Protein AF-A0A255RLY0-F1 (afdb_monomer)

pLDDT: mean 82.73, std 8.96, range [38.09, 92.12]

Structure (mmCIF, N/CA/C/O backbone):
data_AF-A0A255RLY0-F1
#
_entry.id   AF-A0A255RLY0-F1
#
loop_
_atom_site.group_PDB
_atom_site.id
_atom_site.type_symbol
_atom_site.label_atom_id
_atom_site.label_alt_id
_atom_site.label_comp_id
_atom_site.label_asym_id
_atom_site.label_entity_id
_atom_site.label_seq_id
_atom_site.pdbx_PDB_ins_code
_atom_site.Cartn_x
_atom_site.Cartn_y
_atom_site.Cartn_z
_atom_site.occupancy
_atom_site.B_iso_or_equiv
_atom_site.auth_seq_id
_atom_site.auth_comp_id
_atom_site.auth_asym_id
_atom_site.auth_atom_id
_atom_site.pdbx_PDB_model_num
ATOM 1 N N . MET A 1 1 ? 4.780 5.230 2.137 1.00 77.75 1 MET A N 1
ATOM 2 C CA . MET A 1 1 ? 4.143 5.038 3.464 1.00 77.75 1 MET A CA 1
ATOM 3 C C . MET A 1 1 ? 2.623 5.117 3.423 1.00 77.75 1 MET A C 1
ATOM 5 O O . MET A 1 1 ? 2.019 4.129 3.807 1.00 77.75 1 MET A O 1
ATOM 9 N N . LYS A 1 2 ? 1.991 6.192 2.917 1.00 84.69 2 LYS A N 1
ATOM 10 C CA . LYS A 1 2 ? 0.517 6.252 2.766 1.00 84.69 2 LYS A CA 1
ATOM 11 C C . LYS A 1 2 ? -0.066 5.032 2.031 1.00 84.69 2 LYS A C 1
ATOM 13 O O . LYS A 1 2 ? -0.991 4.405 2.527 1.00 84.69 2 LYS A O 1
ATOM 18 N N . PHE A 1 3 ? 0.576 4.614 0.937 1.00 84.19 3 PHE A N 1
ATOM 19 C CA . PHE A 1 3 ? 0.234 3.391 0.200 1.00 84.19 3 PHE A CA 1
ATOM 20 C C . PHE A 1 3 ? 0.293 2.103 1.048 1.00 84.19 3 PHE A C 1
ATOM 22 O O . PHE A 1 3 ? -0.559 1.235 0.896 1.00 84.19 3 PHE A O 1
ATOM 29 N N . LEU A 1 4 ? 1.250 1.978 1.978 1.00 83.88 4 LEU A N 1
ATOM 30 C CA . LEU A 1 4 ? 1.356 0.816 2.878 1.00 83.88 4 LEU A CA 1
ATOM 31 C C . LEU A 1 4 ? 0.260 0.802 3.938 1.00 83.88 4 LEU A C 1
ATOM 33 O O . LEU A 1 4 ? -0.279 -0.253 4.254 1.00 83.88 4 LEU A O 1
ATOM 37 N N . VAL A 1 5 ? -0.078 1.977 4.469 1.00 83.44 5 VAL A N 1
ATOM 38 C CA . VAL A 1 5 ? -1.212 2.119 5.382 1.00 83.44 5 VAL A CA 1
ATOM 39 C C . VAL A 1 5 ? -2.495 1.754 4.646 1.00 83.44 5 VAL A C 1
ATOM 41 O O . VAL A 1 5 ? -3.228 0.891 5.099 1.00 83.44 5 VAL A O 1
ATOM 44 N N . TRP A 1 6 ? -2.742 2.318 3.468 1.00 85.75 6 TRP A N 1
ATOM 45 C CA . TRP A 1 6 ? -3.936 1.980 2.700 1.00 85.75 6 TRP A CA 1
ATOM 46 C C . TRP A 1 6 ? -4.018 0.480 2.363 1.00 85.75 6 TRP A C 1
ATOM 48 O O . TRP A 1 6 ? -4.992 -0.175 2.723 1.00 85.75 6 TRP A O 1
ATOM 58 N N . SER A 1 7 ? -2.974 -0.099 1.763 1.00 81.38 7 SER A N 1
ATOM 59 C CA . SER A 1 7 ? -2.986 -1.508 1.335 1.00 81.38 7 SER A CA 1
ATOM 60 C C . SER A 1 7 ? -3.120 -2.466 2.516 1.00 81.38 7 SER A C 1
ATOM 62 O O . SER A 1 7 ? -4.047 -3.273 2.558 1.00 81.38 7 SER A O 1
ATOM 64 N N . TYR A 1 8 ? -2.243 -2.352 3.511 1.00 81.12 8 TYR A N 1
ATOM 65 C CA . TYR A 1 8 ? -2.160 -3.342 4.575 1.00 81.12 8 TYR A CA 1
ATOM 66 C C . TYR A 1 8 ? -3.077 -3.027 5.761 1.00 81.12 8 TYR A C 1
ATOM 68 O O . TYR A 1 8 ? -3.720 -3.921 6.298 1.00 81.12 8 TYR A O 1
ATOM 76 N N . TYR A 1 9 ? -3.173 -1.765 6.188 1.00 78.50 9 TYR A N 1
ATOM 77 C CA . TYR A 1 9 ? -3.979 -1.406 7.361 1.00 78.50 9 TYR A CA 1
ATOM 78 C C . TYR A 1 9 ? -5.487 -1.500 7.062 1.00 78.50 9 TYR A C 1
ATOM 80 O O . TYR A 1 9 ? -6.238 -2.019 7.892 1.00 78.50 9 TYR A O 1
ATOM 88 N N . TYR A 1 10 ? -5.934 -1.059 5.878 1.00 77.19 10 TYR A N 1
ATOM 89 C CA . TYR A 1 10 ? -7.360 -1.039 5.514 1.00 77.19 10 TYR A CA 1
ATOM 90 C C . TYR A 1 10 ? -7.816 -2.245 4.698 1.00 77.19 10 TYR A C 1
ATOM 92 O O . TYR A 1 10 ? -8.908 -2.755 4.941 1.00 77.19 10 TYR A O 1
ATOM 100 N N . HIS A 1 11 ? -6.999 -2.711 3.753 1.00 77.62 11 HIS A N 1
ATOM 101 C CA . HIS A 1 11 ? -7.398 -3.783 2.837 1.00 77.62 11 HIS A CA 1
ATOM 102 C C . HIS A 1 11 ? -6.766 -5.143 3.162 1.00 77.62 11 HIS A C 1
ATOM 104 O O . HIS A 1 11 ? -7.084 -6.126 2.492 1.00 77.62 11 HIS A O 1
ATOM 110 N N . ASP A 1 12 ? -5.908 -5.205 4.192 1.00 78.88 12 ASP A N 1
ATOM 111 C CA . ASP A 1 12 ? -5.125 -6.388 4.575 1.00 78.88 12 ASP A CA 1
ATOM 112 C C . ASP A 1 12 ? -4.378 -7.002 3.366 1.00 78.88 12 ASP A C 1
ATOM 114 O O . ASP A 1 12 ? -4.191 -8.215 3.262 1.00 78.88 12 ASP A O 1
ATOM 118 N N . LEU A 1 13 ? -3.950 -6.144 2.432 1.00 81.00 13 LEU A N 1
ATOM 119 C CA . LEU A 1 13 ? -3.193 -6.499 1.236 1.00 81.00 13 LEU A CA 1
ATOM 120 C C . LEU A 1 13 ? -1.713 -6.207 1.457 1.00 81.00 13 LEU A C 1
ATOM 122 O O . LEU A 1 13 ? -1.324 -5.079 1.763 1.00 81.00 13 LEU A O 1
ATOM 126 N N . LEU A 1 14 ? -0.879 -7.227 1.274 1.00 80.81 14 LEU A N 1
ATOM 127 C CA . LEU A 1 14 ? 0.565 -7.058 1.243 1.00 80.81 14 LEU A CA 1
ATOM 128 C C . LEU A 1 14 ? 0.986 -6.694 -0.188 1.00 80.81 14 LEU A C 1
ATOM 130 O O . LEU A 1 14 ? 0.670 -7.448 -1.108 1.00 80.81 14 LEU A O 1
ATOM 134 N N . PRO A 1 15 ? 1.703 -5.579 -0.410 1.00 80.38 15 PRO A N 1
ATOM 135 C CA . PRO A 1 15 ? 2.263 -5.299 -1.721 1.00 80.38 15 PRO A CA 1
ATOM 136 C C . PRO A 1 15 ? 3.316 -6.354 -2.058 1.00 80.38 15 PRO A C 1
ATOM 138 O O . PRO A 1 15 ? 4.332 -6.461 -1.373 1.00 80.38 15 PRO 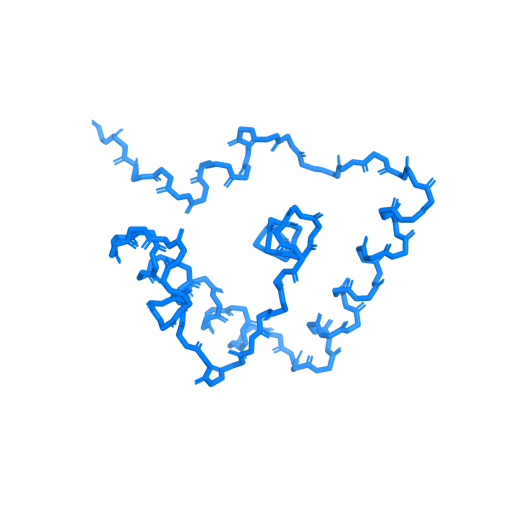A O 1
ATOM 141 N N . GLU A 1 16 ? 3.092 -7.113 -3.124 1.00 81.00 16 GLU A N 1
ATOM 142 C CA . GLU A 1 16 ? 4.065 -8.070 -3.647 1.00 81.00 16 GLU A CA 1
ATOM 143 C C . GLU A 1 16 ? 4.680 -7.519 -4.926 1.00 81.00 16 GLU A C 1
ATOM 145 O O . GLU A 1 16 ? 3.964 -7.203 -5.873 1.00 81.00 16 GLU A O 1
ATOM 150 N N . GLN A 1 17 ? 6.010 -7.433 -4.982 1.00 75.62 17 GLN A N 1
ATOM 151 C CA . GLN A 1 17 ? 6.734 -6.801 -6.090 1.00 75.62 17 GLN A CA 1
ATOM 152 C C . GLN A 1 17 ? 6.297 -7.324 -7.473 1.00 75.62 17 GLN A C 1
ATOM 154 O O . GLN A 1 17 ? 6.147 -6.546 -8.414 1.00 75.62 17 GLN A O 1
ATOM 159 N N . HIS A 1 18 ? 6.025 -8.626 -7.582 1.00 80.81 18 HIS A N 1
ATOM 160 C CA . HIS A 1 18 ? 5.704 -9.292 -8.845 1.00 80.81 18 HIS A CA 1
ATOM 161 C C . HIS A 1 18 ? 4.204 -9.484 -9.112 1.00 80.81 18 HIS A C 1
ATOM 163 O O . HIS A 1 18 ? 3.852 -9.999 -10.172 1.00 80.81 18 HIS A O 1
ATOM 169 N N . MET A 1 19 ? 3.319 -9.072 -8.200 1.00 83.38 19 MET A N 1
ATOM 170 C CA . MET A 1 19 ? 1.874 -9.138 -8.432 1.00 83.38 19 MET A CA 1
ATOM 171 C C . MET A 1 19 ? 1.328 -7.811 -8.943 1.00 83.38 19 MET A C 1
ATOM 173 O O . MET A 1 19 ? 1.791 -6.738 -8.555 1.00 83.38 19 MET A O 1
ATOM 177 N N . SER A 1 20 ? 0.325 -7.898 -9.814 1.00 83.88 20 SER A N 1
ATOM 178 C CA . SER A 1 20 ? -0.450 -6.743 -10.260 1.00 83.88 20 SER A CA 1
ATOM 179 C C . SER A 1 20 ? -1.765 -6.672 -9.495 1.00 83.88 20 SER A C 1
ATOM 181 O O . SER A 1 20 ? -2.449 -7.681 -9.339 1.00 83.88 20 SER A O 1
ATOM 183 N N . TYR A 1 21 ? -2.172 -5.476 -9.081 1.00 82.94 21 TYR A N 1
ATOM 184 C CA . TYR A 1 21 ? -3.475 -5.266 -8.451 1.00 82.94 21 TYR A CA 1
ATOM 185 C C . TYR A 1 21 ? -4.645 -5.500 -9.422 1.00 82.94 21 TYR A C 1
ATOM 187 O O . TYR A 1 21 ? -5.761 -5.778 -8.973 1.00 82.94 21 TYR A O 1
ATOM 195 N N . LYS A 1 22 ? -4.398 -5.500 -10.745 1.00 82.31 22 LYS A N 1
ATOM 196 C CA . LYS A 1 22 ? -5.397 -5.896 -11.755 1.00 82.31 22 LYS A CA 1
ATOM 197 C C . LYS A 1 22 ? -5.823 -7.353 -11.598 1.00 82.31 22 LYS A C 1
ATOM 199 O O . LYS A 1 22 ? -6.986 -7.680 -11.821 1.00 82.31 22 LYS A O 1
ATOM 204 N N . THR A 1 23 ? -4.910 -8.240 -11.194 1.00 82.19 23 THR A N 1
ATOM 205 C CA . THR A 1 23 ? -5.214 -9.676 -11.073 1.00 82.19 23 THR A CA 1
ATOM 206 C C . THR A 1 23 ? -6.019 -10.004 -9.817 1.00 82.19 23 THR A C 1
ATOM 208 O O . THR A 1 23 ? -6.582 -11.092 -9.718 1.00 82.19 23 THR A O 1
ATOM 211 N N . CYS A 1 24 ? -6.139 -9.060 -8.878 1.00 74.62 24 CYS A N 1
ATOM 212 C CA . CYS A 1 24 ? -6.921 -9.241 -7.661 1.00 74.62 24 CYS A CA 1
ATOM 213 C C . CYS A 1 24 ? -8.439 -9.169 -7.895 1.00 74.62 24 CYS A C 1
ATOM 215 O O . CYS A 1 24 ? -9.190 -9.611 -7.028 1.00 74.62 24 CYS A O 1
ATOM 217 N N . GLY A 1 25 ? -8.905 -8.590 -9.012 1.00 75.56 25 GLY A N 1
ATOM 218 C CA . GLY A 1 25 ? -10.335 -8.459 -9.337 1.00 75.56 25 GLY A CA 1
ATOM 219 C C . GLY A 1 25 ? -11.145 -7.592 -8.360 1.00 75.56 25 GLY A C 1
ATOM 220 O O . GLY A 1 25 ? -12.368 -7.685 -8.328 1.00 75.56 25 GLY A O 1
ATOM 221 N N . ARG A 1 26 ? -10.469 -6.787 -7.529 1.00 79.62 26 ARG A N 1
ATOM 222 C CA . ARG A 1 26 ? -11.076 -5.959 -6.467 1.00 79.62 26 ARG A CA 1
ATOM 223 C C . ARG A 1 26 ?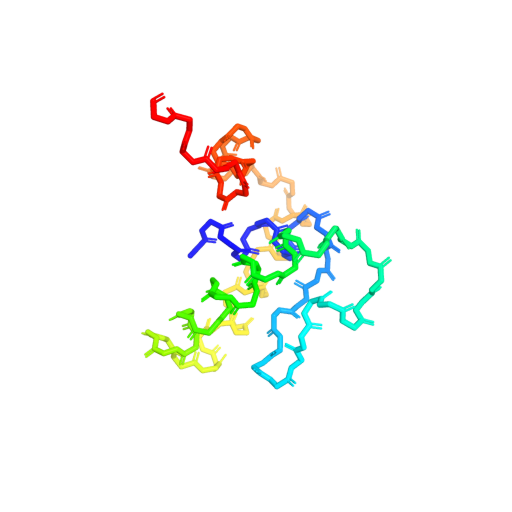 -11.169 -4.474 -6.810 1.00 79.62 26 ARG A C 1
ATOM 225 O O . ARG A 1 26 ? -11.836 -3.739 -6.092 1.00 79.62 26 ARG A O 1
ATOM 232 N N . PHE A 1 27 ? -10.482 -4.044 -7.860 1.00 81.62 27 PHE A N 1
ATOM 233 C CA . PHE A 1 27 ? -10.274 -2.637 -8.189 1.00 81.62 27 PHE A CA 1
ATOM 234 C C . PHE A 1 27 ? -10.711 -2.367 -9.623 1.00 81.62 27 PHE A C 1
ATOM 236 O O . PHE A 1 27 ? -10.685 -3.276 -10.458 1.00 81.62 27 PHE A O 1
ATOM 243 N N . SER A 1 28 ? -11.108 -1.124 -9.902 1.00 84.44 28 SER A N 1
ATOM 244 C CA . SER A 1 28 ? -11.304 -0.681 -11.280 1.00 84.44 28 SER A CA 1
ATOM 245 C C . SER A 1 28 ? -9.979 -0.757 -12.047 1.00 84.44 28 SER A C 1
ATOM 247 O O . SER A 1 28 ? -8.901 -0.850 -11.453 1.00 84.44 28 SER A O 1
ATOM 249 N N . GLU A 1 29 ? -10.038 -0.741 -13.377 1.00 85.19 29 GLU A N 1
ATOM 250 C CA . GLU A 1 29 ? -8.821 -0.811 -14.185 1.00 85.19 29 GLU A CA 1
ATOM 251 C C . GLU A 1 29 ? -7.884 0.385 -13.942 1.00 85.19 29 GLU A C 1
ATOM 253 O O . GLU A 1 29 ? -6.666 0.201 -13.862 1.00 85.19 29 GLU A O 1
ATOM 258 N N . GLU A 1 30 ? -8.452 1.581 -13.782 1.00 84.88 30 GLU A N 1
ATOM 259 C CA . GLU A 1 30 ? -7.719 2.819 -13.500 1.00 84.88 30 GLU A CA 1
ATOM 260 C C . GLU A 1 30 ? -7.076 2.782 -12.107 1.00 84.88 30 GLU A C 1
ATOM 262 O O . GLU A 1 30 ? -5.872 3.021 -11.977 1.00 84.88 30 GLU A O 1
ATOM 267 N N . ASP A 1 31 ? -7.832 2.376 -11.079 1.00 83.12 31 ASP A N 1
ATOM 268 C CA . ASP A 1 31 ? -7.307 2.232 -9.715 1.00 83.12 31 ASP A CA 1
ATOM 269 C C . ASP A 1 31 ? -6.182 1.196 -9.666 1.00 83.12 31 ASP A C 1
ATOM 271 O O . ASP A 1 31 ? -5.143 1.414 -9.046 1.00 83.12 31 ASP A O 1
ATOM 275 N N . ALA A 1 32 ? -6.364 0.062 -10.345 1.00 85.62 32 ALA A N 1
ATOM 276 C CA . ALA A 1 32 ? -5.381 -1.010 -10.374 1.00 85.62 32 ALA A CA 1
ATOM 277 C C . ALA A 1 32 ? -4.064 -0.583 -11.042 1.00 85.62 32 ALA A C 1
ATOM 279 O O . ALA A 1 32 ? -2.996 -0.931 -10.540 1.00 85.62 32 ALA A O 1
ATOM 280 N N . LEU A 1 33 ? -4.124 0.201 -12.127 1.00 87.69 33 LEU A N 1
ATOM 281 C CA . LEU A 1 33 ? -2.931 0.800 -12.739 1.00 87.69 33 LEU A CA 1
ATOM 282 C C . LEU A 1 33 ? -2.206 1.714 -11.752 1.00 87.69 33 LEU A C 1
ATOM 284 O O . LEU A 1 33 ? -0.995 1.592 -11.570 1.00 87.69 33 LEU A O 1
ATOM 288 N N . ARG A 1 34 ? -2.947 2.589 -11.066 1.00 86.62 34 ARG A N 1
ATOM 289 C CA . ARG A 1 34 ? -2.366 3.528 -10.102 1.00 86.62 34 ARG A CA 1
ATOM 290 C C . ARG A 1 34 ? -1.736 2.812 -8.905 1.00 86.62 34 ARG A C 1
ATOM 292 O O . ARG A 1 34 ? -0.668 3.201 -8.432 1.00 86.62 34 ARG A O 1
ATOM 299 N N . LEU A 1 35 ? -2.369 1.739 -8.436 1.00 86.62 35 LEU A N 1
ATOM 300 C CA . LEU A 1 35 ? -1.848 0.869 -7.382 1.00 86.62 35 LEU A CA 1
ATOM 301 C C . LEU A 1 35 ? -0.546 0.181 -7.797 1.00 86.62 35 LEU A C 1
ATOM 303 O O . LEU A 1 35 ? 0.395 0.133 -7.002 1.00 86.62 35 LEU A O 1
ATOM 307 N N . ASP A 1 36 ? -0.474 -0.311 -9.034 1.00 88.44 36 ASP A N 1
ATOM 308 C CA . ASP A 1 36 ? 0.740 -0.914 -9.582 1.00 88.44 36 ASP A CA 1
ATOM 309 C C . ASP A 1 36 ? 1.884 0.107 -9.688 1.00 88.44 36 ASP A C 1
ATOM 311 O O . ASP A 1 36 ? 3.002 -0.198 -9.275 1.00 88.44 36 ASP A O 1
ATOM 315 N N . GLU A 1 37 ? 1.613 1.343 -10.122 1.00 89.00 37 GLU A N 1
ATOM 316 C CA . GLU A 1 37 ? 2.609 2.427 -10.154 1.00 89.00 37 GLU A CA 1
ATOM 317 C C . GLU A 1 37 ? 3.153 2.771 -8.758 1.00 89.00 37 GLU A C 1
ATOM 319 O O . GLU A 1 37 ? 4.367 2.893 -8.561 1.00 89.00 37 GLU A O 1
ATOM 324 N N . LEU A 1 38 ? 2.263 2.913 -7.769 1.00 88.50 38 LEU A N 1
ATOM 325 C CA . LEU A 1 38 ? 2.637 3.210 -6.382 1.00 88.50 38 LEU A CA 1
ATOM 326 C C . LEU A 1 38 ? 3.451 2.069 -5.762 1.00 88.50 38 LEU A C 1
ATOM 328 O O . LEU A 1 38 ? 4.434 2.318 -5.055 1.00 88.50 38 LEU A O 1
ATOM 332 N N . LYS A 1 39 ? 3.068 0.822 -6.048 1.00 89.25 39 LYS A N 1
ATOM 333 C CA . LYS A 1 39 ? 3.799 -0.385 -5.653 1.00 89.25 39 LYS A CA 1
ATOM 334 C C . LYS A 1 39 ? 5.191 -0.418 -6.287 1.00 89.25 39 LYS A C 1
ATOM 336 O O . LYS A 1 39 ? 6.174 -0.641 -5.584 1.00 89.25 39 LYS A O 1
ATOM 341 N N . ASP A 1 40 ? 5.300 -0.162 -7.585 1.00 89.94 40 ASP A N 1
ATOM 342 C CA . ASP A 1 40 ? 6.585 -0.166 -8.285 1.00 89.94 40 ASP A CA 1
ATOM 343 C C . ASP A 1 40 ? 7.511 0.937 -7.764 1.00 89.94 40 ASP A C 1
ATOM 345 O O . ASP A 1 40 ? 8.700 0.701 -7.547 1.00 89.94 40 ASP A O 1
ATOM 349 N N . MET A 1 41 ? 6.981 2.136 -7.503 1.00 89.81 41 MET A N 1
ATOM 350 C CA . MET A 1 41 ? 7.742 3.219 -6.878 1.00 89.81 41 MET A CA 1
ATOM 351 C C . MET A 1 41 ? 8.222 2.830 -5.475 1.00 89.81 41 MET A C 1
ATOM 353 O O . MET A 1 41 ? 9.381 3.064 -5.134 1.00 89.81 41 MET A O 1
ATOM 357 N N . LEU A 1 42 ? 7.366 2.190 -4.675 1.00 89.94 42 LEU A N 1
ATOM 358 C CA . LEU A 1 42 ? 7.727 1.709 -3.345 1.00 89.94 42 LEU A CA 1
ATOM 359 C C . LEU A 1 42 ? 8.933 0.756 -3.401 1.00 89.94 42 LEU A C 1
ATOM 361 O O . LEU A 1 42 ? 9.898 0.971 -2.672 1.00 89.94 42 LEU A O 1
ATOM 365 N N . PHE A 1 43 ? 8.911 -0.250 -4.2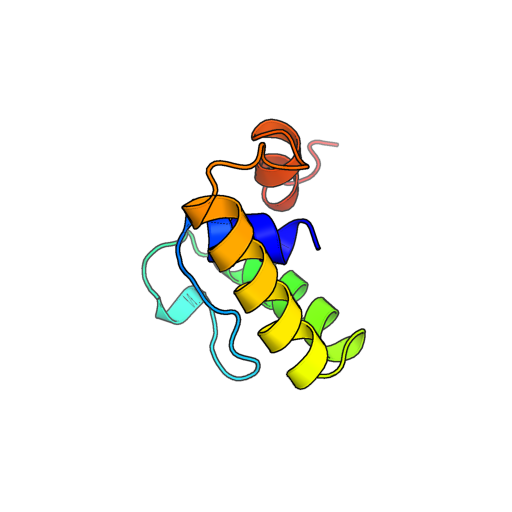77 1.00 89.12 43 PHE A N 1
ATOM 366 C CA . PHE A 1 43 ? 10.011 -1.218 -4.401 1.00 89.12 43 PHE A CA 1
ATOM 367 C C . PHE A 1 43 ? 11.236 -0.686 -5.162 1.00 89.12 43 PHE A C 1
ATOM 369 O O . PHE A 1 43 ? 12.306 -1.284 -5.083 1.00 89.12 43 PHE A O 1
ATOM 376 N N . LYS A 1 44 ? 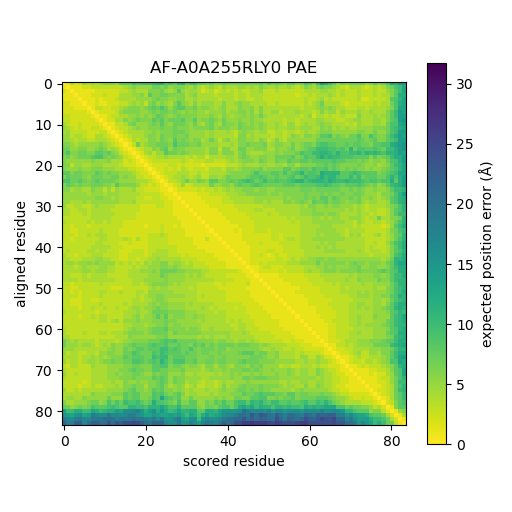11.121 0.447 -5.868 1.00 90.19 44 LYS A N 1
ATOM 377 C CA . LYS A 1 44 ? 12.280 1.191 -6.394 1.00 90.19 44 LYS A CA 1
ATOM 378 C C . LYS A 1 44 ? 12.986 2.009 -5.314 1.00 90.19 44 LYS A C 1
ATOM 380 O O . LYS A 1 44 ? 14.199 2.174 -5.376 1.00 90.19 44 LYS A O 1
ATOM 385 N N . CYS A 1 45 ? 12.235 2.552 -4.358 1.00 88.94 45 CYS A N 1
ATOM 386 C CA . CYS A 1 45 ? 12.770 3.445 -3.328 1.00 88.94 45 CYS A CA 1
ATOM 387 C C . CYS A 1 45 ? 13.202 2.726 -2.045 1.00 88.94 45 CYS A C 1
ATOM 389 O O . CYS A 1 45 ? 13.984 3.284 -1.279 1.00 88.94 45 CYS A O 1
ATOM 391 N N . PHE A 1 46 ? 12.681 1.527 -1.786 1.00 88.88 46 PHE A N 1
ATOM 392 C CA . PHE A 1 46 ? 12.905 0.802 -0.540 1.00 88.88 46 PHE A CA 1
ATOM 393 C C . PHE A 1 46 ? 13.234 -0.664 -0.803 1.00 88.88 46 PHE A C 1
ATOM 395 O O . PHE A 1 46 ? 12.687 -1.290 -1.709 1.00 88.88 46 PHE A O 1
ATOM 402 N N . GLU A 1 47 ? 14.086 -1.233 0.047 1.00 90.06 47 GLU A N 1
ATOM 403 C CA . GLU A 1 47 ? 14.341 -2.669 0.043 1.00 90.06 47 GLU A CA 1
ATOM 404 C C . GLU A 1 47 ? 13.075 -3.447 0.418 1.00 90.06 47 GLU A C 1
ATOM 406 O O . GLU A 1 47 ? 12.292 -3.032 1.281 1.00 90.06 47 GLU A O 1
ATOM 411 N N . VAL A 1 48 ? 12.912 -4.632 -0.175 1.00 87.38 48 VAL A N 1
ATOM 412 C CA . VAL A 1 48 ? 11.771 -5.523 0.088 1.00 87.38 48 VAL A CA 1
ATOM 413 C C . VAL A 1 48 ? 11.615 -5.792 1.586 1.00 87.38 48 VAL A C 1
ATOM 415 O O . VAL A 1 48 ? 10.512 -5.700 2.121 1.00 87.38 48 VAL A O 1
ATOM 418 N N . GLN A 1 49 ? 12.719 -6.046 2.295 1.00 88.56 49 GLN A N 1
ATOM 419 C CA . GLN A 1 49 ? 12.675 -6.311 3.732 1.00 88.56 49 GLN A CA 1
ATOM 420 C C . GLN A 1 49 ? 12.157 -5.107 4.531 1.00 88.56 49 GLN A C 1
ATOM 422 O O . GLN A 1 49 ? 11.401 -5.283 5.487 1.00 88.56 49 GLN A O 1
ATOM 427 N N . SER A 1 50 ? 12.510 -3.880 4.136 1.00 89.69 50 SER A N 1
ATOM 428 C CA . SER A 1 50 ? 11.995 -2.666 4.775 1.00 89.69 50 SER A CA 1
ATOM 429 C C . SER A 1 50 ? 10.485 -2.527 4.581 1.00 89.69 50 SER A C 1
ATOM 431 O O . SER A 1 50 ? 9.778 -2.164 5.521 1.00 89.69 50 SER A O 1
ATOM 433 N N . VAL A 1 51 ? 9.983 -2.863 3.390 1.00 87.56 51 VAL A N 1
ATOM 434 C CA . VAL A 1 51 ? 8.545 -2.868 3.086 1.00 87.56 51 VAL A CA 1
ATOM 435 C C . VAL A 1 51 ? 7.803 -3.893 3.945 1.00 87.56 51 VAL A C 1
ATOM 437 O O . VAL A 1 51 ? 6.801 -3.549 4.576 1.00 87.56 51 VAL A O 1
ATOM 440 N N . LEU A 1 52 ? 8.315 -5.125 4.028 1.00 87.19 52 LEU A N 1
ATOM 441 C CA . LEU A 1 52 ? 7.725 -6.191 4.846 1.00 87.19 52 LEU A CA 1
ATOM 442 C C . LEU A 1 52 ? 7.695 -5.812 6.332 1.00 87.19 52 LEU A C 1
ATOM 444 O O . LEU A 1 52 ? 6.657 -5.938 6.987 1.00 87.19 52 LEU A O 1
ATOM 448 N N . ASN A 1 53 ? 8.805 -5.279 6.847 1.00 90.19 53 ASN A N 1
ATOM 449 C CA . ASN A 1 53 ? 8.900 -4.818 8.229 1.00 90.19 53 ASN A CA 1
ATOM 450 C C . ASN A 1 53 ? 7.893 -3.693 8.512 1.00 90.19 53 ASN A C 1
ATOM 452 O O . ASN A 1 53 ? 7.215 -3.722 9.539 1.00 90.19 53 ASN A O 1
ATOM 456 N N . ALA A 1 54 ? 7.750 -2.724 7.602 1.00 89.56 54 ALA A N 1
ATOM 457 C CA . ALA A 1 54 ? 6.779 -1.642 7.748 1.00 89.56 54 ALA A CA 1
ATOM 458 C C . ALA A 1 54 ? 5.334 -2.170 7.788 1.00 89.56 54 ALA A C 1
ATOM 460 O O . ALA A 1 54 ? 4.565 -1.775 8.664 1.00 8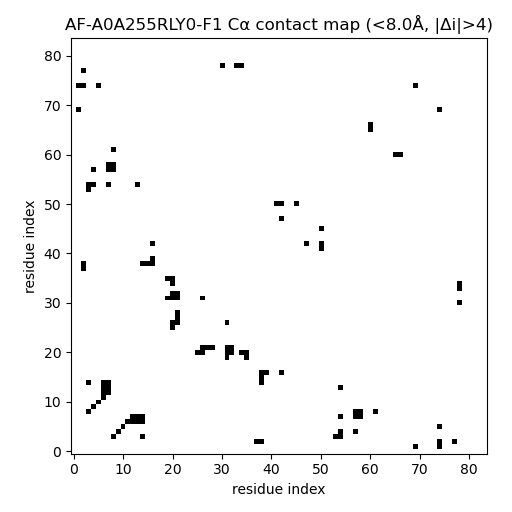9.56 54 ALA A O 1
ATOM 461 N N . CYS A 1 55 ? 4.977 -3.115 6.912 1.00 87.56 55 CYS A N 1
ATOM 462 C CA . CYS A 1 55 ? 3.657 -3.755 6.932 1.00 87.56 55 CYS A CA 1
ATOM 463 C C . CYS A 1 55 ? 3.389 -4.460 8.270 1.00 87.56 55 CYS A C 1
ATOM 465 O O . CYS A 1 55 ? 2.314 -4.310 8.852 1.00 87.56 55 CYS A O 1
ATOM 467 N N . GLN A 1 56 ? 4.386 -5.166 8.815 1.00 87.56 56 GLN A N 1
ATOM 468 C CA . GLN A 1 56 ? 4.270 -5.801 10.127 1.00 87.56 56 GLN A CA 1
ATOM 469 C C . GLN A 1 56 ? 4.046 -4.780 11.252 1.00 87.56 56 GLN A C 1
ATOM 471 O O . GLN A 1 56 ? 3.213 -5.021 12.126 1.00 87.56 56 GLN A O 1
ATOM 476 N N . GLN A 1 57 ? 4.733 -3.634 11.231 1.00 88.56 57 GLN A N 1
ATOM 477 C CA . GLN A 1 57 ? 4.510 -2.572 12.221 1.00 88.56 57 GLN A CA 1
ATOM 478 C C . GLN A 1 57 ? 3.087 -2.007 12.133 1.00 88.56 57 GLN A C 1
ATOM 480 O O . GLN A 1 57 ? 2.422 -1.878 13.159 1.00 88.56 57 GLN A O 1
ATOM 485 N N . PHE A 1 58 ? 2.568 -1.764 10.925 1.00 87.31 58 PHE A N 1
ATOM 486 C CA . PHE A 1 58 ? 1.179 -1.327 10.749 1.00 87.31 58 PHE A CA 1
ATOM 487 C C . PHE A 1 58 ? 0.168 -2.371 11.238 1.00 87.31 58 PHE A C 1
ATOM 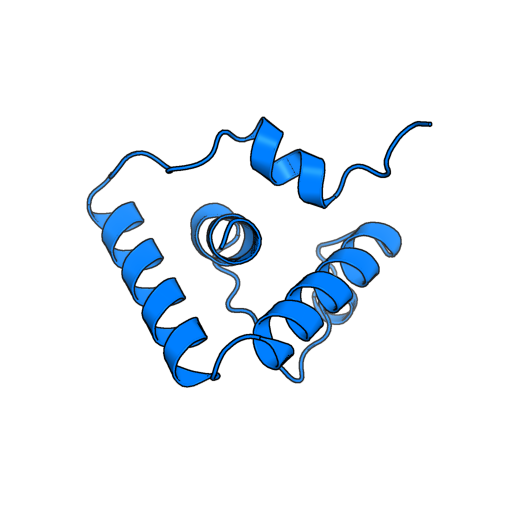489 O O . PHE A 1 58 ? -0.833 -2.006 11.855 1.00 87.31 58 PHE A O 1
ATOM 496 N N . ARG A 1 59 ? 0.451 -3.670 11.054 1.00 84.88 59 ARG A N 1
ATOM 497 C CA . ARG A 1 59 ? -0.354 -4.754 11.641 1.00 84.88 59 ARG A CA 1
ATOM 498 C C . ARG A 1 59 ? -0.441 -4.637 13.158 1.00 84.88 59 ARG A C 1
ATOM 500 O O . ARG A 1 59 ? -1.519 -4.754 13.733 1.00 84.88 59 ARG A O 1
ATOM 507 N N . LEU A 1 60 ? 0.709 -4.459 13.804 1.00 89.69 60 LEU A N 1
ATOM 508 C CA . LEU A 1 60 ? 0.802 -4.373 15.258 1.00 89.69 60 LEU A CA 1
ATOM 509 C C . LEU A 1 60 ? 0.088 -3.121 15.775 1.00 89.69 60 LEU A C 1
ATOM 511 O O . LEU A 1 60 ? -0.646 -3.221 16.754 1.00 89.69 60 LEU A O 1
ATOM 515 N N . ALA A 1 61 ? 0.230 -1.988 15.084 1.00 87.56 61 ALA A N 1
ATOM 516 C CA . ALA A 1 61 ? -0.492 -0.757 15.393 1.00 87.56 61 ALA A CA 1
ATOM 517 C C . ALA A 1 61 ? -2.019 -0.952 15.309 1.00 87.56 61 ALA A C 1
ATOM 519 O O . ALA A 1 61 ? -2.737 -0.582 16.237 1.00 87.56 61 ALA A O 1
ATOM 520 N N . LYS A 1 62 ? -2.522 -1.628 14.260 1.00 85.75 62 LYS A N 1
ATOM 521 C CA . LYS A 1 62 ? -3.947 -1.995 14.117 1.00 85.75 62 LYS A CA 1
ATOM 522 C C . LYS A 1 62 ? -4.428 -2.874 15.277 1.00 85.75 62 LYS A C 1
ATOM 524 O O . LYS A 1 62 ? -5.476 -2.608 15.855 1.00 85.75 62 LYS A O 1
ATOM 529 N N . LEU A 1 63 ? -3.645 -3.888 15.664 1.00 88.62 63 LEU A N 1
ATOM 530 C CA . LEU A 1 63 ? -3.966 -4.776 16.794 1.00 88.62 63 LEU A CA 1
ATOM 531 C C . LEU A 1 63 ? -4.001 -4.044 18.142 1.00 88.62 63 LEU A C 1
ATOM 533 O O . LEU A 1 63 ? -4.799 -4.390 19.009 1.00 88.62 63 LEU A O 1
ATOM 537 N N . ARG A 1 64 ? -3.151 -3.030 18.312 1.00 92.12 64 ARG A N 1
ATOM 538 C CA . ARG A 1 64 ? -3.107 -2.166 19.499 1.00 92.12 64 ARG A CA 1
ATOM 539 C C . ARG A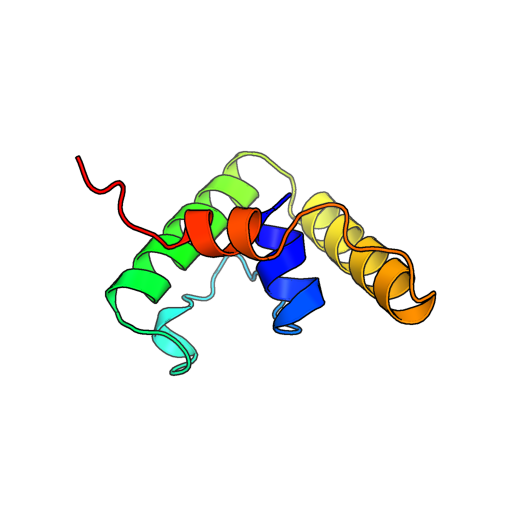 1 64 ? -4.150 -1.050 19.482 1.00 92.12 64 ARG A C 1
ATOM 541 O O . ARG A 1 64 ? -4.219 -0.301 20.449 1.00 92.12 64 ARG A O 1
ATOM 548 N N . GLN A 1 65 ? -4.953 -0.951 18.418 1.00 88.38 65 GLN A N 1
ATOM 549 C CA . GLN A 1 65 ? -5.936 0.118 18.212 1.00 88.38 65 GLN A CA 1
ATOM 550 C C . GLN A 1 65 ? -5.298 1.517 18.198 1.00 88.38 65 GLN A C 1
ATOM 552 O O . GLN A 1 65 ? -5.914 2.502 18.602 1.00 88.38 65 GLN A O 1
ATOM 557 N N . GLU A 1 66 ? -4.049 1.609 17.734 1.00 89.00 66 GLU A N 1
ATOM 558 C CA . GLU A 1 66 ? -3.376 2.892 17.557 1.00 89.00 66 GLU A CA 1
ATOM 559 C C . GLU A 1 66 ? -4.065 3.695 16.439 1.00 89.00 66 GLU A C 1
ATOM 561 O O . GLU A 1 66 ? -4.470 3.114 15.422 1.00 89.00 66 GLU A O 1
ATOM 566 N N . PRO A 1 67 ? -4.200 5.024 16.599 1.00 84.19 67 PRO A N 1
ATOM 567 C CA . PRO A 1 67 ? -4.833 5.863 15.593 1.00 84.19 67 PRO A CA 1
ATOM 568 C C . PRO A 1 67 ? -4.047 5.825 14.278 1.00 84.19 67 PRO A C 1
ATOM 570 O O . PRO A 1 67 ? -2.815 5.869 14.265 1.00 84.19 67 PRO A O 1
ATOM 573 N N . CYS A 1 68 ? -4.771 5.775 13.159 1.00 84.19 68 CYS A N 1
ATOM 574 C CA . 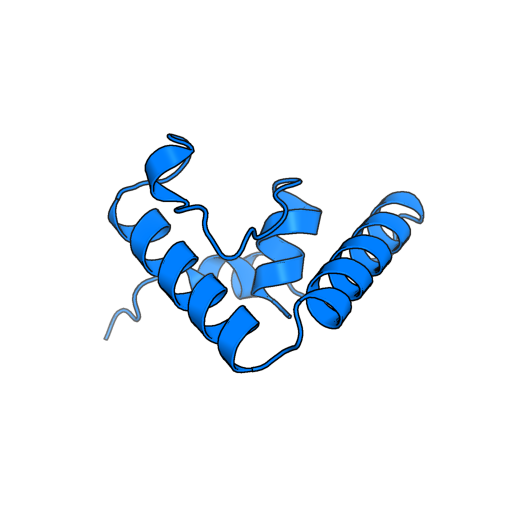CYS A 1 68 ? -4.164 5.850 11.835 1.00 84.19 68 CYS A CA 1
ATOM 575 C C . CYS A 1 68 ? -3.434 7.199 11.668 1.00 84.19 68 CYS A C 1
ATOM 577 O O . CYS A 1 68 ? -4.029 8.244 11.945 1.00 84.19 68 CYS A O 1
ATOM 579 N N . PRO A 1 69 ? -2.176 7.216 11.186 1.00 83.06 69 PRO A N 1
ATOM 580 C CA . PRO A 1 69 ? -1.414 8.454 11.014 1.00 83.06 69 PRO A CA 1
ATOM 581 C C . PRO A 1 69 ? -1.901 9.323 9.842 1.00 83.06 69 PRO A C 1
ATOM 583 O O . PRO A 1 69 ? -1.396 10.428 9.656 1.00 83.06 69 PRO A O 1
ATOM 586 N N . PHE A 1 70 ? -2.847 8.834 9.033 1.00 86.94 70 PHE A N 1
ATOM 587 C CA . PHE A 1 70 ? -3.396 9.536 7.875 1.00 86.94 70 PHE A CA 1
ATOM 588 C C . PHE A 1 70 ? -4.922 9.557 7.937 1.00 86.94 70 PHE A C 1
ATOM 590 O O . PHE A 1 70 ? -5.549 8.608 8.408 1.00 86.94 70 PHE A O 1
ATOM 597 N N . THR A 1 71 ? -5.528 10.631 7.437 1.00 85.62 71 THR A N 1
ATOM 598 C CA . THR A 1 71 ? -6.986 10.688 7.294 1.00 85.62 71 THR A CA 1
ATOM 599 C C . THR A 1 71 ? -7.441 9.805 6.132 1.00 85.62 71 THR A C 1
ATOM 601 O O . THR A 1 71 ? -6.682 9.580 5.191 1.00 85.62 71 THR A O 1
ATOM 604 N N . GLN A 1 72 ? -8.693 9.337 6.147 1.00 80.62 72 GLN A N 1
ATOM 605 C CA . GLN A 1 72 ? -9.249 8.590 5.009 1.00 80.62 72 GLN A CA 1
ATOM 606 C C . GLN A 1 72 ? -9.147 9.405 3.709 1.00 80.62 72 GLN A C 1
ATOM 608 O O . GLN A 1 72 ? -8.719 8.881 2.688 1.00 80.62 72 GLN A O 1
ATOM 613 N N . GLN A 1 73 ? -9.405 10.715 3.777 1.00 84.06 73 GLN A N 1
ATOM 614 C CA . GLN A 1 73 ? -9.284 11.615 2.630 1.00 84.06 73 GLN A CA 1
ATOM 615 C C . GLN A 1 73 ? -7.853 11.674 2.069 1.00 84.06 73 GLN A C 1
ATOM 617 O O . GLN A 1 73 ? -7.675 11.717 0.854 1.00 84.06 73 GLN A O 1
ATOM 622 N N . ASP A 1 74 ? -6.824 11.664 2.924 1.00 84.81 74 ASP A N 1
ATOM 623 C CA . ASP A 1 74 ? -5.425 11.618 2.475 1.00 84.81 74 ASP A CA 1
ATOM 624 C C . ASP A 1 74 ? -5.088 10.332 1.729 1.00 84.81 74 ASP A C 1
ATOM 626 O O . ASP A 1 74 ? -4.190 10.333 0.882 1.00 84.81 74 ASP A O 1
ATOM 630 N N . LEU A 1 75 ? -5.754 9.237 2.092 1.00 84.44 75 LEU A N 1
ATOM 631 C CA . LEU A 1 75 ? -5.553 7.945 1.465 1.00 84.44 75 LEU A CA 1
ATOM 632 C C . LEU A 1 75 ? -6.326 7.854 0.150 1.00 84.44 75 LEU A C 1
ATOM 634 O O . LEU A 1 75 ? -5.747 7.451 -0.853 1.00 84.44 75 LEU A O 1
ATOM 638 N N . ASP A 1 76 ? -7.575 8.316 0.129 1.00 81.50 76 ASP A N 1
ATOM 639 C CA . ASP A 1 76 ? -8.423 8.337 -1.065 1.00 81.50 76 ASP A CA 1
ATOM 640 C C . ASP A 1 76 ? -7.825 9.224 -2.171 1.00 81.50 76 ASP A C 1
ATOM 642 O O . ASP A 1 76 ? -7.864 8.877 -3.350 1.00 81.50 76 ASP A O 1
ATOM 646 N N . ARG A 1 77 ? -7.171 10.338 -1.803 1.00 82.12 77 ARG A N 1
ATOM 647 C CA . ARG A 1 77 ? -6.449 11.212 -2.749 1.00 82.12 77 ARG A CA 1
ATOM 648 C C . ARG A 1 77 ? -5.292 10.532 -3.482 1.00 82.12 77 ARG A C 1
ATOM 650 O O . ARG A 1 77 ? -4.828 11.074 -4.474 1.00 82.12 77 ARG A O 1
ATOM 657 N N . MET A 1 78 ? 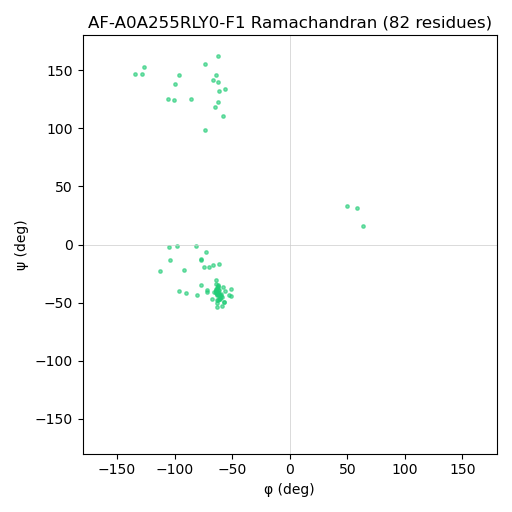-4.802 9.380 -3.019 1.00 76.81 78 MET A N 1
ATOM 658 C CA . MET A 1 78 ? -3.800 8.619 -3.778 1.00 76.81 78 MET A CA 1
ATOM 659 C C . MET A 1 78 ? -4.386 7.993 -5.053 1.00 76.81 78 MET A C 1
ATOM 661 O O . MET A 1 78 ? -3.625 7.644 -5.956 1.00 76.81 78 MET A O 1
ATOM 665 N N . PHE A 1 79 ? -5.714 7.862 -5.104 1.00 72.19 79 PHE A N 1
ATOM 666 C CA . PHE A 1 79 ? -6.478 7.240 -6.190 1.00 72.19 79 PHE A CA 1
ATOM 667 C C . PHE A 1 79 ? -7.328 8.249 -6.955 1.00 72.19 79 PHE A C 1
ATOM 669 O O . PHE A 1 79 ? -7.643 8.019 -8.115 1.00 72.19 79 PHE A O 1
ATOM 676 N N . ALA A 1 80 ? -7.660 9.386 -6.339 1.00 68.25 80 ALA A N 1
ATOM 677 C CA . ALA A 1 80 ? -8.267 10.490 -7.063 1.00 68.25 80 ALA A CA 1
ATOM 678 C C . ALA A 1 80 ? -7.300 10.994 -8.146 1.00 68.25 80 ALA A C 1
ATOM 680 O O . ALA A 1 80 ? -6.175 11.404 -7.853 1.00 68.25 80 ALA A O 1
ATOM 681 N N . THR A 1 81 ? -7.749 10.982 -9.397 1.00 58.38 81 THR A N 1
ATOM 682 C CA . THR A 1 81 ? -7.136 11.761 -10.471 1.00 58.38 81 THR A CA 1
ATOM 683 C C . THR A 1 81 ? -7.136 13.227 -10.039 1.00 58.38 81 THR A C 1
ATOM 685 O O . THR A 1 81 ? -8.140 13.706 -9.504 1.00 58.38 81 THR A O 1
ATOM 688 N N . GLU A 1 82 ? -6.016 13.939 -10.209 1.00 55.69 82 GLU A N 1
ATOM 689 C CA . GLU A 1 82 ? -6.020 15.392 -10.024 1.00 55.69 82 GLU A CA 1
ATOM 690 C C . GLU A 1 82 ? -7.062 15.957 -10.992 1.00 55.69 82 GLU A C 1
ATOM 692 O O . GLU A 1 82 ? -6.918 15.855 -12.208 1.00 55.69 82 GLU A O 1
ATOM 697 N N . VAL A 1 83 ? -8.169 16.455 -10.442 1.00 44.66 83 VAL A N 1
ATOM 698 C CA . VAL A 1 83 ? -9.119 17.245 -11.215 1.00 44.66 83 VAL A CA 1
ATOM 699 C C . VAL A 1 83 ? -8.425 18.587 -11.399 1.00 44.66 83 VAL A C 1
ATOM 701 O O . VAL A 1 83 ? -8.359 19.365 -10.446 1.00 44.66 83 VAL A O 1
ATOM 704 N N . GLU A 1 84 ? -7.805 18.777 -12.565 1.00 38.09 84 GLU A N 1
ATOM 705 C CA . GLU A 1 84 ? -7.272 20.076 -13.001 1.00 38.09 84 GLU A CA 1
ATOM 706 C C . GLU A 1 84 ? -8.347 21.172 -12.958 1.00 38.09 84 GLU A C 1
ATOM 708 O O . GLU A 1 84 ? -9.511 20.898 -13.341 1.00 38.09 84 GLU A O 1
#

Sequence (84 aa):
MKFLVWSYYYHDLLPEQHMSYKTCGRFSEEDALRLDELKDMLFKCFEVQSVLNACQQFRLAKLRQEPCPFTQQDLDRMFATEVE

Radius of gyration: 12.84 Å; Cα contacts (8 Å, |Δi|>4): 58; chains: 1; bounding box: 26×30×34 Å

Foldseek 3Di:
DLLLCCQCVPVVHQLDLPDFQVVVVPDDPLQRVLNNVVSPVDVVVDPPVVSVVVSVVSVVCSVVVNDDPDDPVRSVVSRDDPPD

Solvent-accessible surface area (backbone atoms only — not comparable to full-atom values): 5161 Å² total; per-residue (Å²): 106,68,67,52,46,49,34,36,64,73,66,70,39,79,91,48,93,90,61,55,47,63,78,67,75,80,56,55,74,68,52,15,53,53,50,39,53,53,50,51,51,48,61,71,75,40,57,67,66,59,53,53,54,50,48,52,52,45,52,52,36,57,76,68,66,52,80,73,96,64,55,70,67,67,49,52,54,75,66,52,72,84,82,126

Secondary structure (DSSP, 8-state):
-HHHIIIIIIH-PPP-TT--GGGGSSS-HHHHHHHHHHHHHHHHHS-HHHHHHHHHHHHHHHHTTPPPSS-HHHHHTTTS----

Mean predicted aligned error: 5.16 Å